Protein AF-A0A2G2MK47-F1 (afdb_monomer)

Sequence (163 aa):
MTYTIESLFNKSTAYLEVAIISSKAKDTFGYNTSEYTNVTANLLHHATELFLKFAISAKTNELPDNEHNIKKLFKKYKKLFPYEKYHIEIPFTNEVEYLGFSQKEIEQHKKDFPMPFELQLRYPVGSKGERDSPITKYDTDLLEHYQEQFLKLRCQIHPCQEV

Solvent-accessible surface area (backbone atoms only — not comparable to full-atom values): 9324 Å² total; per-residue (Å²): 133,87,84,48,57,66,54,30,40,55,50,13,52,51,32,38,50,51,22,44,49,41,47,69,36,57,49,99,86,66,50,59,44,44,73,51,22,22,57,36,44,42,26,42,51,52,13,53,43,27,40,44,39,21,50,44,20,52,72,70,77,43,82,70,68,103,72,78,57,54,54,61,47,48,56,52,41,48,72,77,43,75,52,75,94,58,66,77,86,68,84,79,61,65,89,71,69,52,52,84,46,53,73,70,50,49,57,48,48,49,64,79,51,80,61,59,67,72,54,42,39,75,62,20,57,22,75,87,69,43,71,80,30,53,37,37,79,70,57,53,71,58,50,50,52,49,50,53,54,54,59,71,41,41,53,78,61,42,77,66,78,85,127

Nearest PDB structures (foldseek):
  3owa-assembly2_D  TM=2.897E-01  e=9.889E+00  Bacillus anthracis str. 'Ames Ancestor'

Structure (mmCIF, N/CA/C/O backbone):
data_AF-A0A2G2MK47-F1
#
_entry.id   AF-A0A2G2MK47-F1
#
loop_
_atom_site.group_PDB
_atom_site.id
_atom_site.type_symbol
_atom_site.label_atom_id
_atom_site.label_alt_id
_atom_site.label_comp_id
_atom_site.label_asym_id
_atom_site.label_entity_id
_atom_site.label_seq_id
_atom_site.pdbx_PDB_ins_code
_atom_site.Cartn_x
_atom_site.Cartn_y
_atom_site.Cartn_z
_atom_site.occupancy
_atom_site.B_iso_or_equiv
_atom_site.auth_seq_id
_atom_site.auth_comp_id
_atom_site.auth_asym_id
_atom_site.auth_atom_id
_atom_site.pdbx_PDB_model_num
ATOM 1 N N . MET A 1 1 ? 12.749 -4.867 18.489 1.00 50.03 1 MET A N 1
ATOM 2 C CA . MET A 1 1 ? 12.201 -3.500 18.351 1.00 50.03 1 MET A CA 1
ATOM 3 C C . MET A 1 1 ? 10.733 -3.575 18.744 1.00 50.03 1 MET A C 1
ATOM 5 O O . MET A 1 1 ? 10.002 -4.317 18.103 1.00 50.03 1 MET A O 1
ATOM 9 N N . THR A 1 2 ? 10.330 -2.938 19.840 1.00 57.22 2 THR A N 1
ATOM 10 C CA . THR A 1 2 ? 8.955 -3.022 20.361 1.00 57.22 2 THR A CA 1
ATOM 11 C C . THR A 1 2 ? 8.048 -2.138 19.507 1.00 57.22 2 THR A C 1
ATOM 13 O O . THR A 1 2 ? 8.342 -0.957 19.328 1.00 57.22 2 THR A O 1
ATOM 16 N N . TYR A 1 3 ? 6.991 -2.700 18.921 1.00 68.88 3 TYR A N 1
ATOM 17 C CA . TYR A 1 3 ? 6.005 -1.907 18.187 1.00 68.88 3 TYR A CA 1
ATOM 18 C C . TYR A 1 3 ? 5.110 -1.163 19.183 1.00 68.88 3 TYR A C 1
ATOM 20 O O . TYR A 1 3 ? 4.673 -1.736 20.177 1.00 68.88 3 TYR A O 1
ATOM 28 N N . THR A 1 4 ? 4.836 0.107 18.901 1.00 87.88 4 THR A N 1
ATOM 29 C CA . THR A 1 4 ? 3.753 0.875 19.524 1.00 87.88 4 THR A CA 1
ATOM 30 C C . THR A 1 4 ? 2.707 1.119 18.441 1.00 87.88 4 THR A C 1
ATOM 32 O O . THR A 1 4 ? 3.030 1.073 17.251 1.00 87.88 4 THR A O 1
ATOM 35 N N . ILE A 1 5 ? 1.453 1.371 18.824 1.00 90.44 5 ILE A N 1
ATOM 36 C CA . ILE A 1 5 ? 0.389 1.692 17.858 1.00 90.44 5 ILE A CA 1
ATOM 37 C C . ILE A 1 5 ? 0.818 2.889 16.994 1.00 90.44 5 ILE A C 1
ATOM 39 O O . ILE A 1 5 ? 0.778 2.818 15.769 1.00 90.44 5 ILE A O 1
ATOM 43 N N . GLU A 1 6 ? 1.344 3.942 17.620 1.00 90.94 6 GLU A N 1
ATOM 44 C CA . GLU A 1 6 ? 1.852 5.125 16.919 1.00 90.94 6 GLU A CA 1
ATOM 45 C C . GLU A 1 6 ? 3.026 4.806 15.980 1.00 90.94 6 GLU A C 1
ATOM 47 O O . GLU A 1 6 ? 3.075 5.318 14.861 1.00 90.94 6 GLU A O 1
ATOM 52 N N . SER A 1 7 ? 3.954 3.920 16.371 1.00 92.44 7 SER A N 1
ATOM 53 C CA . SER A 1 7 ? 5.102 3.600 15.515 1.00 92.44 7 SER A CA 1
ATOM 54 C C . SER A 1 7 ? 4.725 2.800 14.270 1.00 92.44 7 SER A C 1
ATOM 56 O O . SER A 1 7 ? 5.421 2.908 13.261 1.00 92.44 7 SER A O 1
ATOM 58 N N . LEU A 1 8 ? 3.616 2.052 14.287 1.00 94.81 8 LEU A N 1
ATOM 59 C CA . LEU A 1 8 ? 3.070 1.417 13.082 1.00 94.81 8 LEU A CA 1
ATOM 60 C C . LEU A 1 8 ? 2.603 2.467 12.070 1.00 94.81 8 LEU A C 1
ATOM 62 O O . LEU A 1 8 ? 2.967 2.382 10.897 1.00 94.81 8 LEU A O 1
ATOM 66 N N . PHE A 1 9 ? 1.867 3.483 12.530 1.00 95.94 9 PHE A N 1
ATOM 67 C CA . PHE A 1 9 ? 1.412 4.564 11.658 1.00 95.94 9 PHE A CA 1
ATOM 68 C C . PHE A 1 9 ? 2.587 5.388 11.119 1.00 95.94 9 PHE A C 1
ATOM 70 O O . PHE A 1 9 ? 2.682 5.596 9.915 1.00 95.94 9 PHE A O 1
ATOM 77 N N . ASN A 1 10 ? 3.535 5.772 11.978 1.00 95.62 10 ASN A N 1
ATOM 78 C CA . ASN A 1 10 ? 4.694 6.565 11.556 1.00 95.62 10 ASN A CA 1
ATOM 79 C C . ASN A 1 10 ? 5.567 5.822 10.533 1.00 95.62 10 ASN A C 1
ATOM 81 O O . ASN A 1 10 ? 6.091 6.423 9.597 1.00 95.62 10 ASN A O 1
ATOM 85 N N . LYS A 1 11 ? 5.719 4.498 10.676 1.00 96.44 11 LYS A N 1
ATOM 86 C CA . LYS A 1 11 ? 6.408 3.686 9.664 1.00 96.44 11 LYS A CA 1
ATOM 87 C C . LYS A 1 11 ? 5.610 3.632 8.366 1.00 96.44 11 LYS A C 1
ATOM 89 O O . LYS A 1 11 ? 6.201 3.784 7.304 1.00 96.44 11 LYS A O 1
ATOM 94 N N . SER A 1 12 ? 4.290 3.447 8.446 1.00 97.81 12 SER A N 1
ATOM 95 C CA . SER A 1 12 ? 3.413 3.477 7.272 1.00 97.81 12 SER A CA 1
ATOM 96 C C . SER A 1 12 ? 3.589 4.767 6.471 1.00 97.81 12 SER A C 1
ATOM 98 O O . SER A 1 12 ? 3.768 4.712 5.256 1.00 97.81 12 SER A O 1
ATOM 100 N N . THR A 1 13 ? 3.555 5.922 7.139 1.00 97.69 13 THR A N 1
ATOM 101 C CA . THR A 1 13 ? 3.717 7.219 6.473 1.00 97.69 13 THR A CA 1
ATOM 102 C C . THR A 1 13 ? 5.116 7.387 5.902 1.00 97.69 13 THR A C 1
ATOM 104 O O . THR A 1 13 ? 5.229 7.818 4.762 1.00 97.69 13 THR A O 1
ATOM 107 N N . ALA A 1 14 ? 6.160 6.974 6.628 1.00 98.31 14 ALA A N 1
ATOM 108 C CA . ALA A 1 14 ? 7.536 7.050 6.140 1.00 98.31 14 ALA A CA 1
ATOM 109 C C . ALA A 1 14 ? 7.746 6.224 4.858 1.00 98.31 14 ALA A C 1
ATOM 111 O O . ALA A 1 14 ? 8.345 6.712 3.905 1.00 98.31 14 ALA A O 1
ATOM 112 N N . TYR A 1 15 ? 7.219 4.995 4.796 1.00 98.44 15 TYR A N 1
ATOM 113 C CA . TYR A 1 15 ? 7.293 4.176 3.580 1.00 98.44 15 TYR A CA 1
ATOM 114 C C . TYR A 1 15 ? 6.614 4.853 2.387 1.00 98.44 15 TYR A C 1
ATOM 116 O O . TYR A 1 15 ? 7.173 4.876 1.290 1.00 98.44 15 TYR A O 1
ATOM 124 N N . LEU A 1 16 ? 5.423 5.415 2.600 1.00 98.00 16 LEU A N 1
ATOM 125 C CA . LEU A 1 16 ? 4.657 6.042 1.528 1.00 98.00 16 LEU A CA 1
ATOM 126 C C . LEU A 1 16 ? 5.266 7.371 1.073 1.00 98.00 16 LEU A C 1
ATOM 128 O O . LEU A 1 16 ? 5.302 7.653 -0.120 1.00 98.00 16 LEU A O 1
ATOM 132 N N . GLU A 1 17 ? 5.810 8.153 2.001 1.00 98.31 17 GLU A N 1
ATOM 133 C CA . GLU A 1 17 ? 6.528 9.390 1.697 1.00 98.31 17 GLU A CA 1
ATOM 134 C C . GLU A 1 17 ? 7.769 9.116 0.844 1.00 98.31 17 GLU A C 1
ATOM 136 O O . GLU A 1 17 ? 7.968 9.764 -0.183 1.00 98.31 17 GLU A O 1
ATOM 141 N N . VAL A 1 18 ? 8.554 8.090 1.192 1.00 97.94 18 VAL A N 1
ATOM 142 C CA . VAL A 1 18 ? 9.684 7.661 0.357 1.00 97.94 18 VAL A CA 1
ATOM 143 C C . VAL A 1 18 ? 9.198 7.212 -1.022 1.00 97.94 18 VAL A C 1
ATOM 145 O O . VAL A 1 18 ? 9.815 7.581 -2.016 1.00 97.94 18 VAL A O 1
ATOM 148 N N . ALA A 1 19 ? 8.076 6.487 -1.117 1.00 97.69 19 ALA A N 1
ATOM 149 C CA . ALA A 1 19 ? 7.518 6.081 -2.409 1.00 97.69 19 ALA A CA 1
ATOM 150 C C . ALA A 1 19 ? 7.182 7.288 -3.303 1.00 97.69 19 ALA A C 1
ATOM 152 O O . ALA A 1 19 ? 7.542 7.287 -4.480 1.00 97.69 19 ALA A O 1
ATOM 153 N N . ILE A 1 20 ? 6.546 8.322 -2.739 1.00 98.19 20 ILE A N 1
ATOM 154 C CA . ILE A 1 20 ? 6.169 9.559 -3.444 1.00 98.19 20 ILE A CA 1
ATOM 155 C C . ILE A 1 20 ? 7.410 10.359 -3.857 1.00 98.19 20 ILE A C 1
ATOM 157 O O . ILE A 1 20 ? 7.487 10.868 -4.975 1.00 98.19 20 ILE A O 1
ATOM 161 N N . ILE A 1 21 ? 8.410 10.471 -2.980 1.00 97.50 21 ILE A N 1
ATOM 162 C CA . ILE A 1 21 ? 9.669 11.149 -3.317 1.00 97.50 21 ILE A CA 1
ATOM 163 C C . ILE A 1 21 ? 10.366 10.398 -4.456 1.00 97.50 21 ILE A C 1
ATOM 165 O O . ILE A 1 21 ? 10.744 11.005 -5.458 1.00 97.50 21 ILE A O 1
ATOM 169 N N . SER A 1 22 ? 10.486 9.072 -4.352 1.00 95.88 22 SER A N 1
ATOM 170 C CA . SER A 1 22 ? 11.108 8.233 -5.381 1.00 95.88 22 SER A CA 1
ATOM 171 C C . SER A 1 22 ? 10.340 8.227 -6.706 1.00 95.88 22 SER A C 1
ATOM 173 O O . SER A 1 22 ? 10.965 8.078 -7.753 1.00 95.88 22 SER A O 1
ATOM 175 N N . SER A 1 23 ? 9.020 8.432 -6.711 1.00 96.19 23 SER A N 1
ATOM 176 C CA . SER A 1 23 ? 8.241 8.533 -7.953 1.00 96.19 23 SER A CA 1
ATOM 177 C C . SER A 1 23 ? 8.389 9.884 -8.667 1.00 96.19 23 SER A C 1
ATOM 179 O O . SER A 1 23 ? 7.973 10.016 -9.817 1.00 96.19 23 SER A O 1
ATOM 181 N N . LYS A 1 24 ? 8.992 10.886 -8.013 1.00 95.88 24 LYS A N 1
ATOM 182 C CA . LYS A 1 24 ? 9.225 12.234 -8.564 1.00 95.88 24 LYS A CA 1
ATOM 183 C C . LYS A 1 24 ? 10.702 12.557 -8.788 1.00 95.88 24 LYS A C 1
ATOM 185 O O . LYS A 1 24 ? 11.020 13.484 -9.531 1.00 95.88 24 LYS A O 1
ATOM 190 N N . ALA A 1 25 ? 11.596 11.853 -8.101 1.00 94.88 25 ALA A N 1
ATOM 191 C CA . ALA A 1 25 ? 13.009 12.185 -8.071 1.00 94.88 25 ALA A CA 1
ATOM 192 C C . ALA A 1 25 ? 13.753 11.798 -9.359 1.00 94.88 25 ALA A C 1
ATOM 194 O O . ALA A 1 25 ? 13.305 11.005 -10.195 1.00 94.88 25 ALA A O 1
ATOM 195 N N . LYS A 1 26 ? 14.941 12.386 -9.482 1.00 95.31 26 LYS A N 1
ATOM 196 C CA . LYS A 1 26 ? 15.988 11.946 -10.395 1.00 95.31 26 LYS A CA 1
ATOM 197 C C . LYS A 1 26 ? 17.208 11.553 -9.581 1.00 95.31 26 LYS A C 1
ATOM 199 O O . LYS A 1 26 ? 17.457 12.145 -8.529 1.00 95.31 26 LYS A O 1
ATOM 204 N N . ASP A 1 27 ? 17.950 10.564 -10.055 1.00 91.50 27 ASP A N 1
ATOM 205 C CA . ASP A 1 27 ? 19.213 10.191 -9.431 1.00 91.50 27 ASP A CA 1
ATOM 206 C C . ASP A 1 27 ? 20.329 11.205 -9.744 1.00 91.50 27 ASP A C 1
ATOM 208 O O . ASP A 1 27 ? 20.135 12.198 -10.453 1.00 91.50 27 ASP A O 1
ATOM 212 N N . THR A 1 28 ? 21.528 10.955 -9.215 1.00 93.69 28 THR A N 1
ATOM 213 C CA . THR A 1 28 ? 22.701 11.823 -9.413 1.00 93.69 2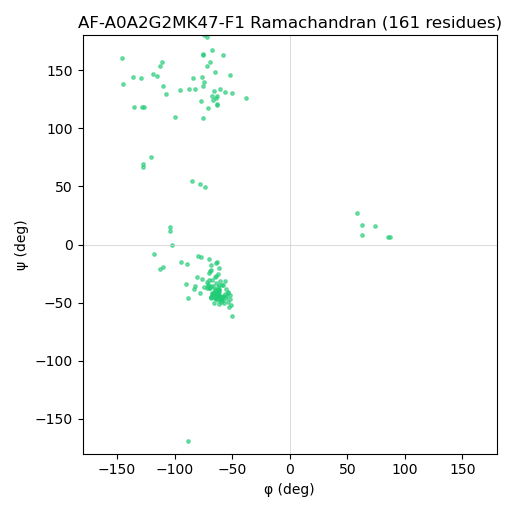8 THR A CA 1
ATOM 214 C C . THR A 1 28 ? 23.153 11.928 -10.870 1.00 93.69 28 THR A C 1
ATOM 216 O O . THR A 1 28 ? 23.937 12.816 -11.197 1.00 93.69 28 THR A O 1
ATOM 219 N N . PHE A 1 29 ? 22.680 11.036 -11.740 1.00 93.94 29 PHE A N 1
ATOM 220 C CA . PHE A 1 29 ? 22.981 11.005 -13.169 1.00 93.94 29 PHE A CA 1
ATOM 221 C C . PHE A 1 29 ? 21.829 11.562 -14.022 1.00 93.94 29 PHE A C 1
ATOM 223 O O . PHE A 1 29 ? 21.956 11.648 -15.241 1.00 93.94 29 PHE A O 1
ATOM 230 N N . GLY A 1 30 ? 20.728 11.992 -13.395 1.00 91.75 30 GLY A N 1
ATOM 231 C CA . GLY A 1 30 ? 19.569 12.577 -14.062 1.00 91.75 30 GLY A CA 1
ATOM 232 C C . GLY A 1 30 ? 18.527 11.567 -14.549 1.00 91.75 30 GLY A C 1
ATOM 233 O O . GLY A 1 30 ? 17.573 11.991 -15.210 1.00 91.75 30 GLY A O 1
ATOM 234 N N . TYR A 1 31 ? 18.663 10.276 -14.223 1.00 91.75 31 TYR A N 1
ATOM 235 C CA . TYR A 1 31 ? 17.661 9.258 -14.555 1.00 91.75 31 TYR A CA 1
ATOM 236 C C . TYR A 1 31 ? 16.438 9.391 -13.656 1.00 91.75 31 TYR A C 1
ATOM 238 O O . TYR A 1 31 ? 16.566 9.633 -12.455 1.00 91.75 31 TYR A O 1
ATOM 246 N N . ASN A 1 32 ? 15.244 9.216 -14.227 1.00 92.50 32 ASN A N 1
ATOM 247 C CA . ASN A 1 32 ? 14.006 9.264 -13.456 1.00 92.50 32 ASN A CA 1
ATOM 248 C C . ASN A 1 32 ? 13.911 8.018 -12.573 1.00 92.50 32 ASN A C 1
ATOM 250 O O . ASN A 1 32 ? 13.787 6.901 -13.072 1.00 92.50 32 ASN A O 1
ATOM 254 N N . THR A 1 33 ? 13.897 8.195 -11.253 1.00 91.56 33 THR A N 1
ATOM 2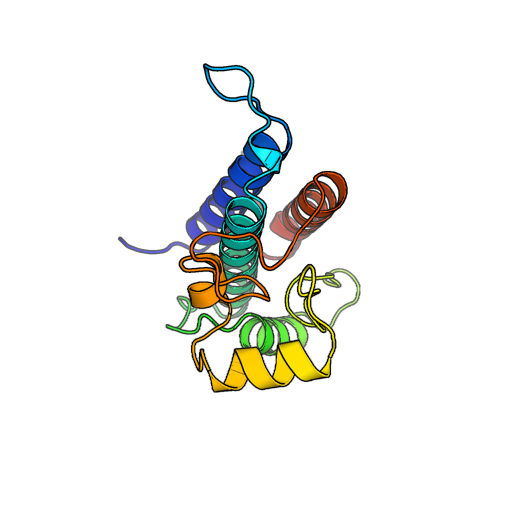55 C CA . THR A 1 33 ? 13.777 7.052 -10.334 1.00 91.56 33 THR A CA 1
ATOM 256 C C . THR A 1 33 ? 12.386 6.416 -10.374 1.00 91.56 33 THR A C 1
ATOM 258 O O . THR A 1 33 ? 12.205 5.295 -9.904 1.00 91.56 33 THR A O 1
ATOM 261 N N . SER A 1 34 ? 11.414 7.091 -10.992 1.00 89.88 34 SER A N 1
ATOM 262 C CA . SER A 1 34 ? 10.072 6.572 -11.255 1.00 89.88 34 SER A CA 1
ATOM 263 C C . SER A 1 34 ? 10.039 5.376 -12.209 1.00 89.88 34 SER A C 1
ATOM 265 O O . SER A 1 34 ? 9.040 4.660 -12.230 1.00 89.88 34 SER A O 1
ATOM 267 N N . GLU A 1 35 ? 11.115 5.116 -12.959 1.00 88.81 35 GLU A N 1
ATOM 268 C CA . GLU A 1 35 ? 11.236 3.929 -13.815 1.00 88.81 35 GLU A CA 1
ATOM 269 C C . GLU A 1 35 ? 11.355 2.630 -12.995 1.00 88.81 35 GLU A C 1
ATOM 271 O O . GLU A 1 35 ? 10.965 1.559 -13.459 1.00 88.81 35 GLU A O 1
ATOM 276 N N . TYR A 1 36 ? 11.786 2.716 -11.731 1.00 89.00 36 TYR A N 1
ATOM 277 C CA . TYR A 1 36 ? 11.872 1.582 -10.807 1.00 89.00 36 TYR A CA 1
ATOM 278 C C . TYR A 1 36 ? 10.532 1.318 -10.099 1.00 89.00 36 TYR A C 1
ATOM 280 O O . TYR A 1 36 ? 10.447 1.283 -8.869 1.00 89.00 36 TYR A O 1
ATOM 288 N N . THR A 1 37 ? 9.455 1.131 -10.866 1.00 92.81 37 THR A N 1
ATOM 289 C CA . THR A 1 37 ? 8.071 1.129 -10.347 1.00 92.81 37 THR A CA 1
ATOM 290 C C . THR A 1 37 ? 7.775 0.017 -9.334 1.00 92.81 37 THR A C 1
ATOM 292 O O . THR A 1 37 ? 6.915 0.182 -8.471 1.00 92.81 37 THR A O 1
ATOM 295 N N . ASN A 1 38 ? 8.497 -1.106 -9.373 1.00 93.50 38 ASN A N 1
ATOM 296 C CA . ASN A 1 38 ? 8.362 -2.148 -8.350 1.00 93.50 38 ASN A CA 1
ATOM 297 C C . ASN A 1 38 ? 8.863 -1.690 -6.978 1.00 93.50 38 ASN A C 1
ATOM 299 O O . ASN A 1 38 ? 8.326 -2.128 -5.964 1.00 93.50 38 ASN A O 1
ATOM 303 N N . VAL A 1 39 ? 9.852 -0.790 -6.927 1.00 93.88 39 VAL A N 1
ATOM 304 C CA . VAL A 1 39 ? 10.343 -0.226 -5.665 1.00 93.88 39 VAL A CA 1
ATOM 305 C C . VAL A 1 39 ? 9.246 0.617 -5.028 1.00 93.88 39 VAL A C 1
ATOM 307 O O . VAL A 1 39 ? 8.906 0.391 -3.868 1.00 93.88 39 VAL A O 1
ATOM 310 N N . THR A 1 40 ? 8.632 1.531 -5.783 1.00 96.00 40 THR A N 1
ATOM 311 C CA . THR A 1 40 ? 7.531 2.359 -5.268 1.00 96.00 40 THR A CA 1
ATOM 312 C C . THR A 1 40 ? 6.306 1.514 -4.913 1.00 96.00 40 THR A C 1
ATOM 314 O O . THR A 1 40 ? 5.705 1.733 -3.862 1.00 96.00 40 THR A O 1
ATOM 317 N N . ALA A 1 41 ? 5.990 0.476 -5.696 1.00 96.25 41 ALA A N 1
ATOM 318 C CA . ALA A 1 41 ? 4.932 -0.480 -5.366 1.00 96.25 41 ALA A CA 1
ATOM 319 C C . ALA A 1 41 ? 5.234 -1.294 -4.092 1.00 96.25 41 ALA A C 1
ATOM 321 O O . ALA A 1 41 ? 4.338 -1.505 -3.276 1.00 96.25 41 ALA A O 1
ATOM 322 N N . ASN A 1 42 ? 6.484 -1.718 -3.875 1.00 96.12 42 ASN A N 1
ATOM 323 C CA . ASN A 1 42 ? 6.905 -2.419 -2.658 1.00 96.12 42 ASN A CA 1
ATOM 324 C C . ASN A 1 42 ? 6.800 -1.516 -1.419 1.00 96.12 42 ASN A C 1
ATOM 326 O O . ASN A 1 42 ? 6.314 -1.939 -0.369 1.00 96.12 42 ASN A O 1
ATOM 330 N N . LEU A 1 43 ? 7.212 -0.252 -1.545 1.00 97.38 43 LEU A N 1
ATOM 331 C CA . LEU A 1 43 ? 7.060 0.748 -0.488 1.00 97.38 43 LEU A CA 1
ATOM 332 C C . LEU A 1 43 ? 5.573 0.999 -0.175 1.00 97.38 43 LEU A C 1
ATOM 334 O O . LEU A 1 43 ? 5.192 0.991 0.995 1.00 97.38 43 LEU A O 1
ATOM 338 N N . LEU A 1 44 ? 4.714 1.120 -1.196 1.00 97.75 44 LEU A N 1
ATOM 339 C CA . LEU A 1 44 ? 3.260 1.236 -1.027 1.00 97.75 44 LEU A CA 1
ATOM 340 C C . LEU A 1 44 ? 2.649 -0.008 -0.360 1.00 97.75 44 LEU A C 1
ATOM 342 O O . LEU A 1 44 ? 1.769 0.121 0.495 1.00 97.75 44 LEU A O 1
ATOM 346 N N . HIS A 1 45 ? 3.109 -1.210 -0.720 1.00 97.25 45 HIS A N 1
ATOM 347 C CA . HIS A 1 45 ? 2.668 -2.460 -0.098 1.00 97.25 45 HIS A CA 1
ATOM 348 C C . HIS A 1 45 ? 2.969 -2.452 1.405 1.00 97.25 45 HIS A C 1
ATOM 350 O O . HIS A 1 45 ? 2.071 -2.682 2.217 1.00 97.25 45 HIS A O 1
ATOM 356 N N . HIS A 1 46 ? 4.203 -2.112 1.789 1.00 96.44 46 HIS A N 1
ATOM 357 C CA . HIS A 1 46 ? 4.591 -2.007 3.195 1.00 96.44 46 HIS A CA 1
ATOM 358 C C . HIS A 1 46 ? 3.842 -0.903 3.941 1.00 96.44 46 HIS A C 1
ATOM 360 O O . HIS A 1 46 ? 3.387 -1.138 5.062 1.00 96.44 46 HIS A O 1
ATOM 366 N N . ALA A 1 47 ? 3.658 0.267 3.326 1.00 98.06 47 ALA A N 1
ATOM 367 C CA . ALA A 1 47 ? 2.845 1.331 3.902 1.00 98.06 47 ALA A CA 1
ATOM 368 C C . ALA A 1 47 ? 1.419 0.839 4.195 1.00 98.06 47 ALA A C 1
ATOM 370 O O . ALA A 1 47 ? 0.943 0.928 5.322 1.00 98.06 47 ALA A O 1
ATOM 371 N N . THR A 1 48 ? 0.771 0.218 3.209 1.00 97.94 48 THR A N 1
ATOM 372 C CA . THR A 1 48 ? -0.599 -0.302 3.337 1.00 97.94 48 THR A CA 1
ATOM 373 C C . THR A 1 48 ? -0.713 -1.365 4.430 1.00 97.94 48 THR A C 1
ATOM 375 O O . THR A 1 48 ? -1.630 -1.320 5.251 1.00 97.94 48 THR A O 1
ATOM 378 N N . GLU A 1 49 ? 0.227 -2.311 4.481 1.00 97.25 49 GLU A N 1
ATOM 379 C CA . GLU A 1 49 ? 0.274 -3.338 5.525 1.00 97.25 49 GLU A CA 1
ATOM 380 C C . GLU A 1 49 ? 0.368 -2.712 6.925 1.00 97.25 49 GLU A C 1
ATOM 382 O O . GLU A 1 49 ? -0.389 -3.075 7.831 1.00 97.25 49 GLU A O 1
ATOM 387 N N . LEU A 1 50 ? 1.275 -1.749 7.099 1.00 97.12 50 LEU A N 1
ATOM 388 C CA . LEU A 1 50 ? 1.518 -1.090 8.379 1.00 97.12 50 LEU A CA 1
ATOM 389 C C . LEU A 1 50 ? 0.350 -0.203 8.808 1.00 97.12 50 LEU A C 1
ATOM 391 O O . LEU A 1 50 ? 0.007 -0.212 9.990 1.00 97.12 50 LEU A O 1
ATOM 395 N N . PHE A 1 51 ? -0.303 0.494 7.875 1.00 97.94 51 PHE A N 1
ATOM 396 C CA . PHE A 1 51 ? -1.526 1.245 8.151 1.00 97.94 51 PHE A CA 1
ATOM 397 C C . PHE A 1 51 ? -2.641 0.330 8.672 1.00 97.94 51 PHE A C 1
ATOM 399 O O . PHE A 1 51 ? -3.268 0.615 9.696 1.00 97.94 51 PHE A O 1
ATOM 406 N N . LEU A 1 52 ? -2.867 -0.809 8.009 1.00 97.69 52 LEU A N 1
ATOM 407 C CA . LEU A 1 52 ? -3.884 -1.769 8.440 1.00 97.69 52 LEU A CA 1
ATOM 408 C C . LEU A 1 52 ? -3.551 -2.353 9.816 1.00 97.69 52 LEU A C 1
ATOM 410 O O . LEU A 1 52 ? -4.440 -2.465 10.662 1.00 97.69 52 LEU A O 1
ATOM 414 N N . LYS A 1 53 ? -2.277 -2.684 10.065 1.00 97.06 53 LYS A N 1
ATOM 415 C CA . LYS A 1 53 ? -1.801 -3.143 11.378 1.00 97.06 53 LYS A CA 1
ATOM 416 C C . LYS A 1 53 ? -2.005 -2.086 12.458 1.00 97.06 53 LYS A C 1
ATOM 418 O O . LYS A 1 53 ? -2.551 -2.419 13.503 1.00 97.06 53 LYS A O 1
ATOM 423 N N . PHE A 1 54 ? -1.652 -0.828 12.189 1.00 96.38 54 PHE A N 1
ATOM 424 C CA . PHE A 1 54 ? -1.946 0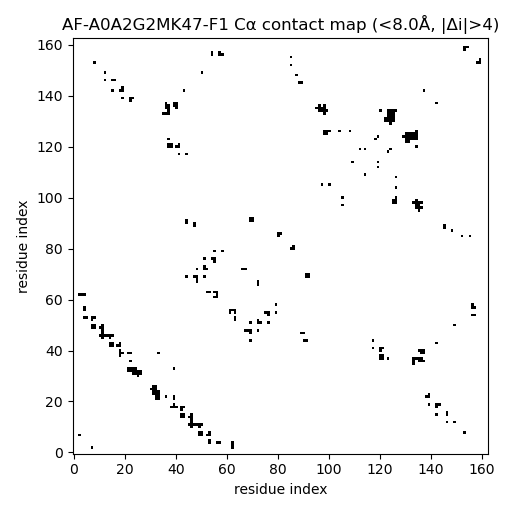.304 13.070 1.00 96.38 54 PHE A CA 1
ATOM 425 C C . PHE A 1 54 ? -3.428 0.333 13.446 1.00 96.38 54 PHE A C 1
ATOM 427 O O . PHE A 1 54 ? -3.761 0.355 14.628 1.00 96.38 54 PHE A O 1
ATOM 434 N N . ALA A 1 55 ? -4.315 0.284 12.452 1.00 97.00 55 ALA A N 1
ATOM 435 C CA . ALA A 1 55 ? -5.739 0.430 12.692 1.00 97.00 55 ALA A CA 1
ATOM 436 C C . ALA A 1 55 ? -6.335 -0.740 13.479 1.00 97.00 55 ALA A C 1
ATOM 438 O O . ALA A 1 55 ? -7.134 -0.542 14.396 1.00 97.00 55 ALA A O 1
ATOM 439 N N . ILE A 1 56 ? -5.926 -1.964 13.144 1.00 96.88 56 ILE A N 1
ATOM 440 C CA . ILE A 1 56 ? -6.338 -3.170 13.864 1.00 96.88 56 ILE A CA 1
ATOM 441 C C . ILE A 1 56 ? -5.858 -3.091 15.315 1.00 96.88 56 ILE A C 1
ATOM 443 O O . ILE A 1 56 ? -6.680 -3.223 16.218 1.00 96.88 56 ILE A O 1
ATOM 447 N N . SER A 1 57 ? -4.573 -2.802 15.536 1.00 95.31 57 SER A N 1
ATOM 448 C CA . SER A 1 57 ? -3.992 -2.691 16.875 1.00 95.31 57 SER A CA 1
ATOM 449 C C . SER A 1 57 ? -4.619 -1.572 17.700 1.00 95.31 57 SER A C 1
ATOM 451 O O . SER A 1 57 ? -4.893 -1.771 18.879 1.00 95.31 57 SER A O 1
ATOM 453 N N . ALA A 1 58 ? -4.926 -0.425 17.090 1.00 95.12 58 ALA A N 1
ATOM 454 C CA . ALA A 1 58 ? -5.631 0.667 17.757 1.00 95.12 58 ALA A CA 1
ATOM 455 C C . ALA A 1 58 ? -7.032 0.258 18.233 1.00 95.12 58 ALA A C 1
ATOM 457 O O . ALA A 1 58 ? -7.485 0.715 19.281 1.00 95.12 58 ALA A O 1
ATOM 458 N N . LYS A 1 59 ? -7.723 -0.610 17.481 1.00 95.69 59 LYS A N 1
ATOM 459 C CA . LYS A 1 59 ? -9.077 -1.061 17.824 1.00 95.69 59 LYS A CA 1
ATOM 460 C C . LYS A 1 59 ? -9.101 -2.211 18.826 1.00 95.69 59 LYS A C 1
ATOM 462 O O . LYS A 1 59 ? -10.016 -2.259 19.644 1.00 95.69 59 LYS A O 1
ATOM 467 N N . THR A 1 60 ? -8.164 -3.153 18.724 1.00 94.69 60 THR A N 1
ATOM 468 C CA . THR A 1 60 ? -8.136 -4.361 19.567 1.00 94.69 60 THR A CA 1
ATOM 469 C C . THR A 1 60 ? -7.261 -4.209 20.805 1.00 94.69 60 THR A C 1
ATOM 471 O O . THR A 1 60 ? -7.391 -5.007 21.725 1.00 94.69 60 THR A O 1
ATOM 474 N N . ASN A 1 61 ? -6.400 -3.186 20.851 1.00 91.12 61 ASN A N 1
ATOM 475 C CA . ASN A 1 61 ? -5.359 -3.010 21.865 1.00 91.12 61 ASN A CA 1
ATOM 476 C C . ASN A 1 61 ? -4.365 -4.190 21.927 1.00 91.12 61 ASN A C 1
ATOM 478 O O . ASN A 1 61 ? -3.766 -4.466 22.964 1.00 91.12 61 ASN A O 1
ATOM 482 N N . GLU A 1 62 ? -4.190 -4.887 20.802 1.00 89.81 62 GLU A N 1
ATOM 483 C CA . GLU A 1 62 ? -3.265 -6.011 20.642 1.00 89.81 62 GLU A CA 1
ATOM 484 C C . GLU A 1 62 ? -2.170 -5.645 19.641 1.00 89.81 62 GLU A C 1
ATOM 486 O O . GLU A 1 62 ? -2.411 -4.949 18.648 1.00 89.81 62 GLU A O 1
ATOM 491 N N . LEU A 1 63 ? -0.952 -6.138 19.872 1.00 80.19 63 LEU A N 1
ATOM 492 C CA . LEU A 1 63 ? 0.123 -6.004 18.894 1.00 80.19 63 LEU A CA 1
ATOM 493 C C . LEU A 1 63 ? -0.212 -6.792 17.619 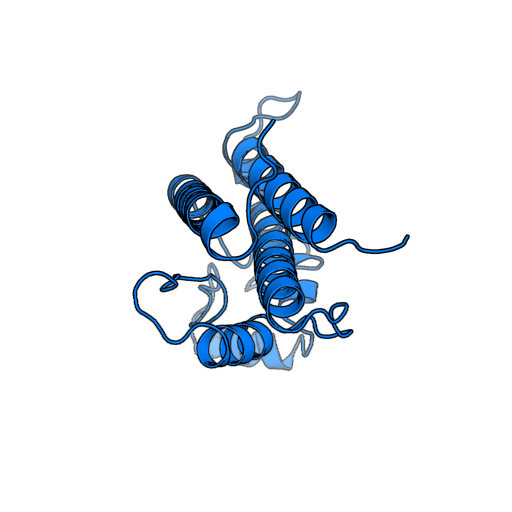1.00 80.19 63 LEU A C 1
ATOM 495 O O . LEU A 1 63 ? -0.899 -7.811 17.689 1.00 80.19 63 LEU A O 1
ATOM 499 N N . PRO A 1 64 ? 0.250 -6.328 16.447 1.00 79.62 64 PRO A N 1
ATOM 500 C CA . PRO A 1 64 ? -0.099 -6.974 15.195 1.00 79.62 64 PRO A CA 1
ATOM 501 C C . PRO A 1 64 ? 0.498 -8.381 15.1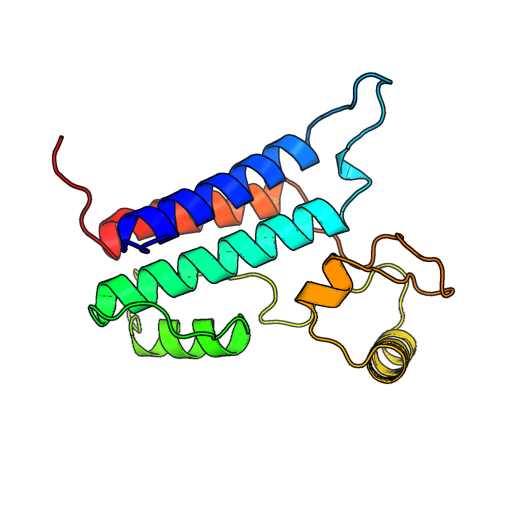19 1.00 79.62 64 PRO A C 1
ATOM 503 O O . PRO A 1 64 ? 1.696 -8.573 15.337 1.00 79.62 64 PRO A O 1
ATOM 506 N N . ASP A 1 65 ? -0.344 -9.344 14.747 1.00 78.38 65 ASP A N 1
ATOM 507 C CA . ASP A 1 65 ? 0.065 -10.709 14.422 1.00 78.38 65 ASP A CA 1
ATOM 508 C C . ASP A 1 65 ? 1.088 -10.729 13.267 1.00 78.38 65 ASP A C 1
ATOM 510 O O . ASP A 1 65 ? 1.195 -9.779 12.478 1.00 78.38 65 ASP A O 1
ATOM 514 N N . ASN A 1 66 ? 1.798 -11.852 13.106 1.00 84.25 66 ASN A N 1
ATOM 515 C CA . ASN A 1 66 ? 2.716 -12.100 11.984 1.00 84.25 66 ASN A CA 1
ATOM 516 C C . ASN A 1 66 ? 1.967 -12.393 10.662 1.00 84.25 66 ASN A C 1
ATOM 518 O O . ASN A 1 66 ? 2.199 -13.401 9.999 1.00 84.25 66 ASN A O 1
ATOM 522 N N . GLU A 1 67 ? 1.003 -11.543 10.315 1.00 89.56 67 GLU A N 1
ATOM 523 C CA . GLU A 1 67 ? 0.230 -11.586 9.076 1.00 89.56 67 GLU A CA 1
ATOM 524 C C . GLU A 1 67 ? 0.671 -10.432 8.170 1.00 89.56 67 GLU A C 1
ATOM 526 O O . GLU A 1 67 ? 0.709 -9.280 8.601 1.00 89.56 67 GLU A O 1
ATOM 531 N N . HIS A 1 68 ? 0.989 -10.738 6.915 1.00 89.88 68 HIS A N 1
ATOM 532 C CA . HIS A 1 68 ? 1.483 -9.775 5.918 1.00 89.88 68 HIS A CA 1
ATOM 533 C C . HIS A 1 68 ? 0.542 -9.654 4.713 1.00 89.88 68 HIS A C 1
ATOM 535 O O . HIS A 1 68 ? 0.692 -8.784 3.860 1.00 89.88 68 HIS A O 1
ATOM 541 N N . ASN A 1 69 ? -0.470 -10.521 4.621 1.00 91.31 69 ASN A N 1
ATOM 542 C CA . ASN A 1 69 ? -1.405 -10.520 3.512 1.00 91.31 69 ASN A CA 1
ATOM 543 C C . ASN A 1 69 ? -2.405 -9.357 3.635 1.00 91.31 69 ASN A C 1
ATOM 545 O O . ASN A 1 69 ? -3.341 -9.402 4.442 1.00 91.31 69 ASN A O 1
ATOM 549 N N . ILE A 1 70 ? -2.256 -8.354 2.767 1.00 94.94 70 ILE A N 1
ATOM 550 C CA . ILE A 1 70 ? -3.112 -7.157 2.726 1.00 94.94 70 ILE A CA 1
ATOM 551 C C . ILE A 1 70 ? -4.604 -7.510 2.629 1.00 94.94 70 ILE A C 1
ATOM 553 O O . ILE A 1 70 ? -5.417 -6.927 3.345 1.00 94.94 70 ILE A O 1
ATOM 557 N N . LYS A 1 71 ? -4.995 -8.507 1.819 1.00 94.06 71 LYS A N 1
ATOM 558 C CA . LYS A 1 71 ? -6.412 -8.901 1.672 1.00 94.06 71 LYS A CA 1
ATOM 559 C C . LYS A 1 71 ? -7.007 -9.394 2.992 1.00 94.06 71 LYS A C 1
ATOM 561 O O . LYS A 1 71 ? -8.136 -9.032 3.338 1.00 94.06 71 LYS A O 1
ATOM 566 N N . LYS A 1 72 ? -6.260 -10.199 3.751 1.00 94.06 72 LYS A N 1
ATOM 567 C CA . LYS A 1 72 ? -6.694 -10.680 5.072 1.00 94.06 72 LYS A CA 1
ATOM 568 C C . LYS A 1 72 ? -6.740 -9.552 6.099 1.00 94.06 72 LYS A C 1
ATOM 570 O O . LYS A 1 72 ? -7.746 -9.433 6.803 1.00 94.06 72 LYS A O 1
ATOM 575 N N . LEU A 1 73 ? -5.704 -8.712 6.149 1.00 96.31 73 LEU A N 1
ATOM 576 C CA . LEU A 1 73 ? -5.658 -7.546 7.035 1.00 96.31 73 LEU A CA 1
ATOM 577 C C . LEU A 1 73 ? -6.842 -6.611 6.767 1.00 96.31 73 LEU A C 1
ATOM 579 O O . LEU A 1 73 ? -7.550 -6.229 7.694 1.00 96.31 73 LEU A O 1
ATOM 583 N N . PHE A 1 74 ? -7.156 -6.340 5.503 1.00 96.88 74 PHE A N 1
ATOM 584 C CA . PHE A 1 74 ? -8.282 -5.483 5.145 1.00 96.88 74 PHE A CA 1
ATOM 585 C C . PHE A 1 74 ? -9.641 -6.088 5.467 1.00 96.88 74 PHE A C 1
ATOM 587 O O . PHE A 1 74 ? -10.557 -5.390 5.899 1.00 96.88 74 PHE A O 1
ATOM 594 N N . LYS A 1 75 ? -9.787 -7.408 5.315 1.00 95.88 75 LYS A N 1
ATOM 595 C CA . LYS A 1 75 ? -10.991 -8.105 5.774 1.00 95.88 75 LYS A CA 1
ATOM 596 C C . LYS A 1 75 ? -11.174 -7.958 7.289 1.00 95.88 75 LYS A C 1
ATOM 598 O O . LYS A 1 75 ? -12.309 -7.800 7.734 1.00 95.88 75 LYS A O 1
ATOM 603 N N . LYS A 1 76 ? -10.091 -7.995 8.078 1.00 96.50 76 LYS A N 1
ATOM 604 C CA . LYS A 1 76 ? -10.130 -7.732 9.531 1.00 96.50 76 LYS A CA 1
ATOM 605 C C . LYS A 1 76 ? -10.464 -6.261 9.811 1.00 96.50 76 LYS A C 1
ATOM 607 O O . LYS A 1 76 ? -11.369 -6.006 10.598 1.00 96.50 76 LYS A O 1
ATOM 612 N N . TYR A 1 77 ? -9.835 -5.323 9.102 1.00 97.44 77 TYR A N 1
ATOM 613 C CA . TYR A 1 77 ? -10.130 -3.888 9.182 1.00 97.44 77 TYR A CA 1
ATOM 614 C C . TYR A 1 77 ? -11.620 -3.592 8.966 1.00 97.44 77 TYR A C 1
ATOM 616 O O . TYR A 1 77 ? -12.258 -3.026 9.845 1.00 97.44 77 TYR A O 1
ATOM 624 N N . LYS A 1 78 ? -12.215 -4.070 7.865 1.00 97.19 78 LYS A N 1
ATOM 625 C CA . LYS A 1 78 ? -13.633 -3.819 7.548 1.00 97.19 78 LYS A CA 1
ATOM 626 C C . LYS A 1 78 ? -14.604 -4.353 8.604 1.00 97.19 78 LYS A C 1
ATOM 628 O O . LYS A 1 78 ? -15.654 -3.762 8.825 1.00 97.19 78 LYS A O 1
ATOM 633 N N . LYS A 1 79 ? -14.257 -5.450 9.286 1.00 97.38 79 LYS A N 1
ATOM 634 C CA . LYS A 1 79 ? -15.054 -5.966 10.414 1.00 97.38 79 LYS A CA 1
ATOM 635 C C . LYS A 1 79 ? -14.973 -5.062 11.646 1.00 97.38 79 LYS A C 1
ATOM 637 O O . LYS A 1 79 ? -15.953 -4.924 12.366 1.00 97.38 79 LYS A O 1
ATOM 642 N N . LEU A 1 80 ? -13.799 -4.487 11.898 1.00 97.19 80 LEU A N 1
ATOM 643 C CA . LEU A 1 80 ? -13.517 -3.630 13.051 1.00 97.19 80 LEU A CA 1
ATOM 644 C C . LEU A 1 80 ? -14.014 -2.188 12.859 1.00 97.19 80 LEU A C 1
ATOM 646 O O . LEU A 1 80 ? -14.362 -1.521 13.837 1.00 97.19 80 LEU A O 1
ATOM 650 N N . PHE A 1 81 ? -14.077 -1.735 11.606 1.00 97.31 81 PHE A N 1
ATOM 651 C CA . PHE A 1 81 ? -14.459 -0.387 11.196 1.00 97.31 81 PHE A CA 1
ATOM 652 C C . PHE A 1 81 ? -15.576 -0.426 10.133 1.00 97.31 81 PHE A C 1
ATOM 654 O O . PHE A 1 81 ? -15.336 -0.096 8.976 1.00 97.31 81 PHE A O 1
ATOM 661 N N . PRO A 1 82 ? -16.809 -0.832 10.498 1.00 96.81 82 PRO A N 1
ATOM 662 C CA . PRO A 1 82 ? -17.899 -1.008 9.532 1.00 96.81 82 PRO A CA 1
ATOM 663 C C . PRO A 1 82 ? -18.593 0.301 9.119 1.00 96.81 82 PRO A C 1
ATOM 665 O O . PRO A 1 82 ? -19.433 0.289 8.227 1.00 96.81 82 PRO A O 1
ATOM 668 N N . TYR A 1 83 ? -18.309 1.414 9.800 1.00 96.62 83 TYR A N 1
ATOM 669 C CA . TYR A 1 83 ? -18.987 2.688 9.559 1.00 96.62 83 TYR A CA 1
ATOM 670 C C . TYR A 1 83 ? -18.356 3.458 8.401 1.00 96.62 83 TYR A C 1
ATOM 672 O O . TYR A 1 83 ? -17.134 3.529 8.308 1.00 96.62 83 TYR A O 1
ATOM 680 N N . GLU A 1 84 ? -19.189 4.145 7.618 1.00 94.50 84 GLU A N 1
ATOM 681 C CA . GLU A 1 84 ? -18.784 4.8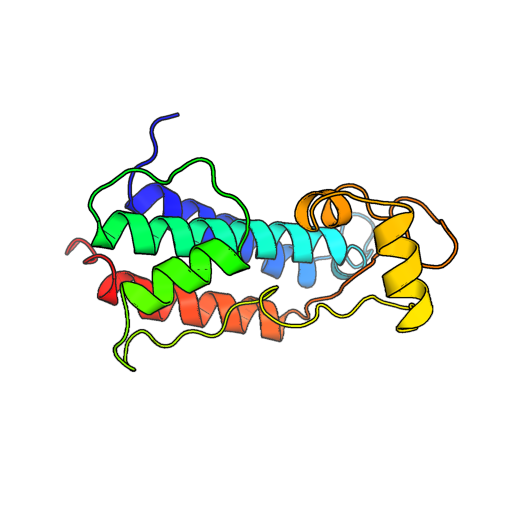70 6.403 1.00 94.50 84 GLU A CA 1
ATOM 682 C C . GLU A 1 84 ? -17.681 5.912 6.629 1.00 94.50 84 GLU A C 1
ATOM 684 O O . GLU A 1 84 ? -16.820 6.111 5.782 1.00 94.50 84 GLU A O 1
ATOM 689 N N . LYS A 1 85 ? -17.626 6.539 7.810 1.00 95.31 85 LYS A N 1
ATOM 690 C CA . LYS A 1 85 ? -16.545 7.485 8.143 1.00 95.31 85 LYS A CA 1
ATOM 691 C C . LYS A 1 85 ? -15.142 6.855 8.139 1.00 95.31 85 LYS A C 1
ATOM 693 O O . LYS A 1 85 ? -14.160 7.579 8.046 1.00 95.31 85 LYS A O 1
ATOM 698 N N . TYR A 1 86 ? -15.064 5.528 8.249 1.00 96.81 86 TYR A N 1
ATOM 699 C CA . TYR A 1 86 ? -13.838 4.736 8.168 1.00 96.81 86 TYR A CA 1
ATOM 700 C C . TYR A 1 86 ? -13.687 4.014 6.825 1.00 96.81 86 TYR A C 1
ATOM 702 O O . TYR A 1 86 ? -12.847 3.126 6.697 1.00 96.81 86 TYR A O 1
ATOM 710 N N . HIS A 1 87 ? -14.510 4.342 5.829 1.00 95.12 87 HIS A N 1
ATOM 711 C CA . HIS A 1 87 ? -14.329 3.794 4.497 1.00 95.12 87 HIS A CA 1
ATOM 712 C C . HIS A 1 87 ? -12.956 4.200 3.965 1.00 95.12 87 HIS A C 1
ATOM 714 O O . HIS A 1 87 ? -12.548 5.359 4.071 1.00 95.12 87 HIS A O 1
ATOM 720 N N . ILE A 1 88 ? -12.248 3.226 3.403 1.00 95.25 88 ILE A N 1
ATOM 721 C CA . ILE A 1 88 ? -10.960 3.439 2.767 1.00 95.25 88 ILE A CA 1
ATOM 722 C C . ILE A 1 88 ? -10.809 2.517 1.561 1.00 95.25 88 ILE A C 1
ATOM 724 O O . ILE A 1 88 ? -11.145 1.328 1.624 1.00 95.25 88 ILE A O 1
ATOM 728 N N . GLU A 1 89 ? -10.266 3.061 0.480 1.00 94.12 89 GLU A N 1
ATOM 729 C CA . GLU A 1 89 ? -9.763 2.274 -0.637 1.00 94.12 89 GLU A CA 1
ATOM 730 C C . GLU A 1 89 ? -8.310 1.893 -0.380 1.00 94.12 89 GLU A C 1
ATOM 732 O O . GLU A 1 89 ? -7.497 2.733 0.002 1.00 94.12 89 GLU A O 1
ATOM 737 N N . ILE A 1 90 ? -7.959 0.628 -0.604 1.00 93.06 90 ILE A N 1
ATOM 738 C CA . ILE A 1 90 ? -6.579 0.182 -0.418 1.00 93.06 90 ILE A CA 1
ATOM 739 C C . ILE A 1 90 ? -6.050 -0.584 -1.632 1.00 93.06 90 ILE A C 1
ATOM 741 O O . ILE A 1 90 ? -6.788 -1.375 -2.242 1.00 93.06 90 ILE A O 1
ATOM 745 N N . PRO A 1 91 ? -4.758 -0.408 -1.960 1.00 93.31 91 PRO A N 1
ATOM 746 C CA . PRO A 1 91 ? -4.143 -1.106 -3.076 1.00 93.31 91 PRO A CA 1
ATOM 747 C C . PRO A 1 91 ? -4.039 -2.613 -2.793 1.00 93.31 91 PRO A C 1
ATOM 749 O O . PRO A 1 91 ? -4.233 -3.085 -1.668 1.00 93.31 91 PRO A O 1
ATOM 752 N N . PHE A 1 92 ? -3.737 -3.391 -3.834 1.00 91.56 92 PHE A N 1
ATOM 753 C CA . PHE A 1 92 ? -3.473 -4.841 -3.760 1.00 91.56 92 PHE A CA 1
ATOM 754 C C . PHE A 1 92 ? -4.640 -5.726 -3.279 1.00 91.56 92 PHE A C 1
ATOM 756 O O . PHE A 1 92 ? -4.471 -6.930 -3.049 1.00 91.56 92 PHE A O 1
ATOM 763 N N . THR A 1 93 ? -5.843 -5.168 -3.124 1.00 85.06 93 THR A N 1
ATOM 764 C CA . THR A 1 93 ? -7.038 -5.946 -2.758 1.00 85.06 93 THR A CA 1
ATOM 765 C C . THR A 1 93 ? -7.806 -6.482 -3.951 1.00 85.06 93 THR A C 1
ATOM 767 O O . THR A 1 93 ? -8.317 -7.606 -3.886 1.00 85.06 93 THR A O 1
ATOM 770 N N . ASN A 1 94 ? -7.809 -5.722 -5.040 1.00 80.81 94 ASN A N 1
ATOM 771 C CA . ASN A 1 94 ? -8.361 -6.114 -6.329 1.00 80.81 94 ASN A CA 1
ATOM 772 C C . ASN A 1 94 ? -7.294 -6.830 -7.175 1.00 80.81 94 ASN A C 1
ATOM 774 O O . ASN A 1 94 ? -6.255 -7.258 -6.654 1.00 80.81 94 ASN A O 1
ATOM 778 N N . GLU A 1 95 ? -7.575 -7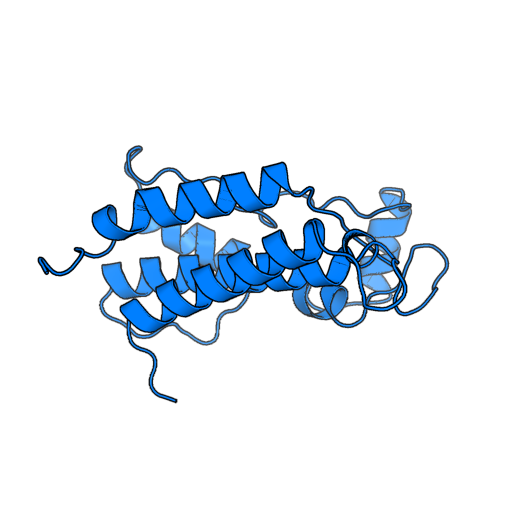.044 -8.458 1.00 77.88 95 GLU A N 1
ATOM 779 C CA . GLU A 1 95 ? -6.553 -7.496 -9.399 1.00 77.88 95 GLU A CA 1
ATOM 780 C C . GLU A 1 95 ? -5.468 -6.425 -9.517 1.00 77.88 95 GLU A C 1
ATOM 782 O O . GLU A 1 95 ? -5.759 -5.246 -9.703 1.00 77.88 95 GLU A O 1
ATOM 787 N N . VAL A 1 96 ? -4.217 -6.841 -9.326 1.00 84.69 96 VAL A N 1
ATOM 788 C CA . VAL A 1 96 ? -3.059 -5.983 -9.563 1.00 84.69 96 VAL A CA 1
ATOM 789 C C . VAL A 1 96 ? -2.763 -6.030 -11.051 1.00 84.69 96 VAL A C 1
ATOM 791 O O . VAL A 1 96 ? -2.752 -7.117 -11.631 1.00 84.69 96 VAL A O 1
ATOM 794 N N . GLU A 1 97 ? -2.528 -4.873 -11.655 1.00 87.19 97 GLU A N 1
ATOM 795 C CA . GLU A 1 97 ? -2.080 -4.796 -13.039 1.00 87.19 97 GLU A CA 1
ATOM 796 C C . GLU A 1 97 ? -0.671 -5.389 -13.165 1.00 87.19 97 GLU A C 1
ATOM 798 O O . GLU A 1 97 ? 0.256 -4.956 -12.480 1.00 87.19 97 GLU A O 1
ATOM 803 N N . TYR A 1 98 ? -0.521 -6.381 -14.046 1.00 91.19 98 TYR A N 1
ATOM 804 C CA . TYR A 1 98 ? 0.778 -6.937 -14.411 1.00 91.19 98 TYR A CA 1
ATOM 805 C C . TYR A 1 98 ? 1.240 -6.329 -15.740 1.00 91.19 98 TYR A C 1
ATOM 807 O O . TYR A 1 98 ? 0.685 -6.626 -16.800 1.00 91.19 98 TYR A O 1
ATOM 815 N N . LEU A 1 99 ? 2.263 -5.480 -15.690 1.00 91.62 99 LEU A N 1
ATOM 816 C CA . LEU A 1 99 ? 2.771 -4.735 -16.841 1.00 91.62 99 LEU A CA 1
ATOM 817 C C . LEU A 1 99 ? 3.320 -5.668 -17.919 1.00 91.62 99 LEU A C 1
ATOM 819 O O . LEU A 1 99 ? 4.276 -6.405 -17.694 1.00 91.62 99 LEU A O 1
ATOM 823 N N . GLY A 1 100 ? 2.744 -5.595 -19.117 1.00 90.75 100 GLY A N 1
ATOM 824 C CA . GLY A 1 100 ? 3.214 -6.382 -20.257 1.00 90.75 100 GLY A CA 1
ATOM 825 C C . GLY A 1 100 ? 2.855 -7.868 -20.192 1.00 90.75 100 GLY A C 1
ATOM 826 O O . GLY A 1 100 ? 3.444 -8.644 -20.944 1.00 90.75 100 GLY A O 1
ATOM 827 N N . PHE A 1 101 ? 1.906 -8.258 -19.332 1.00 93.50 101 PHE A N 1
ATOM 828 C CA . PHE A 1 101 ? 1.341 -9.606 -19.293 1.00 93.50 101 PHE A CA 1
ATOM 829 C C . PHE A 1 101 ? -0.112 -9.598 -19.784 1.00 93.50 101 PHE A C 1
ATOM 831 O O . PHE A 1 101 ? -0.932 -8.782 -19.366 1.00 93.50 101 PHE A O 1
ATOM 838 N N . SER A 1 102 ? -0.468 -10.569 -20.617 1.00 93.75 102 SER A N 1
ATOM 839 C CA . SER A 1 102 ? -1.857 -10.990 -20.814 1.00 93.75 102 SER A CA 1
ATOM 840 C C . SER A 1 102 ? -2.351 -11.820 -19.626 1.00 93.75 102 SER A C 1
ATOM 842 O O . SER A 1 102 ? -1.557 -12.399 -18.888 1.00 93.75 102 SER A O 1
ATOM 844 N N . GLN A 1 103 ? -3.668 -11.986 -19.478 1.00 91.94 103 GLN A N 1
ATOM 845 C CA . GLN A 1 103 ? -4.237 -12.787 -18.384 1.00 91.94 103 GLN A CA 1
ATOM 846 C C . GLN A 1 103 ? -3.663 -14.213 -18.312 1.00 91.94 103 GLN A C 1
ATOM 848 O O . GLN A 1 103 ? -3.343 -14.709 -17.232 1.00 91.94 103 GLN A O 1
ATOM 853 N N . LYS A 1 104 ? -3.472 -14.859 -19.469 1.00 94.00 104 LYS A N 1
ATOM 854 C CA . LYS A 1 104 ? -2.878 -16.200 -19.552 1.00 94.00 104 LYS A CA 1
ATOM 855 C C . LYS A 1 104 ? -1.421 -16.208 -19.077 1.00 94.00 104 LYS A C 1
ATOM 857 O O . LYS A 1 104 ? -1.002 -17.152 -18.409 1.00 94.00 104 LYS A O 1
ATOM 862 N N . GLU A 1 105 ? -0.656 -15.170 -19.404 1.00 94.19 105 GLU A N 1
ATOM 863 C CA . GLU A 1 105 ? 0.731 -15.024 -18.952 1.00 94.19 105 GLU A CA 1
ATOM 864 C C . GLU A 1 105 ? 0.802 -14.716 -17.456 1.00 94.19 105 GLU A C 1
ATOM 866 O O . GLU A 1 105 ? 1.666 -15.268 -16.788 1.00 94.19 105 GLU A O 1
ATOM 871 N N . ILE A 1 106 ? -0.132 -13.937 -16.895 1.00 92.25 106 ILE A N 1
ATOM 872 C CA . ILE A 1 106 ? -0.233 -13.717 -15.440 1.00 92.25 106 ILE A CA 1
ATOM 873 C C . ILE A 1 106 ? -0.461 -15.046 -14.714 1.00 92.25 106 ILE A C 1
ATOM 875 O O . ILE A 1 106 ? 0.180 -15.332 -13.701 1.00 92.25 106 ILE A O 1
ATOM 879 N N . GLU A 1 107 ? -1.391 -15.865 -15.206 1.00 92.69 107 GLU A N 1
ATOM 880 C CA . GLU A 1 107 ? -1.684 -17.175 -14.619 1.00 92.69 107 GLU A CA 1
ATOM 881 C C . GLU A 1 107 ? -0.484 -18.117 -14.683 1.00 92.69 107 GLU A C 1
ATOM 883 O O . GLU A 1 107 ? -0.215 -18.826 -13.712 1.00 92.69 107 GLU A O 1
ATOM 888 N N . GLN A 1 108 ? 0.240 -18.121 -15.804 1.00 93.31 108 GLN A N 1
ATOM 889 C CA . GLN A 1 108 ? 1.452 -18.920 -15.949 1.00 93.31 108 GLN A CA 1
ATOM 890 C C . GLN A 1 108 ? 2.575 -18.397 -15.045 1.00 93.31 108 GLN A C 1
ATOM 892 O O . GLN A 1 108 ? 3.157 -19.170 -14.291 1.00 93.31 108 GLN A O 1
ATOM 897 N N . HIS A 1 109 ? 2.792 -17.084 -15.013 1.00 91.81 109 HIS A N 1
ATOM 898 C CA . HIS A 1 109 ? 3.785 -16.435 -14.163 1.00 91.81 109 HIS A CA 1
ATOM 899 C C . HIS A 1 109 ? 3.575 -16.762 -12.679 1.00 91.81 109 HIS A C 1
ATOM 901 O O . HIS A 1 109 ? 4.519 -17.110 -11.975 1.00 91.81 109 HIS A O 1
ATOM 907 N N . LYS A 1 110 ? 2.325 -16.750 -12.198 1.00 90.50 110 LYS A N 1
ATOM 908 C CA . LYS A 1 110 ? 1.988 -17.146 -10.818 1.00 90.50 110 LYS A CA 1
ATOM 909 C C . LYS A 1 110 ? 2.277 -18.622 -10.517 1.00 90.50 110 LYS A C 1
ATOM 911 O O . LYS A 1 110 ? 2.488 -18.959 -9.353 1.00 90.50 110 LYS A O 1
ATOM 916 N N . LYS A 1 111 ? 2.257 -19.502 -11.526 1.00 93.00 111 LYS A N 1
ATOM 917 C CA . LYS A 1 111 ? 2.644 -20.917 -11.379 1.00 93.00 111 LYS A CA 1
ATOM 918 C C . LYS A 1 111 ? 4.160 -21.077 -11.354 1.00 93.00 111 LYS A C 1
ATOM 920 O O . LYS A 1 111 ? 4.659 -21.845 -10.538 1.00 93.00 111 LYS A O 1
ATOM 925 N N . ASP A 1 112 ? 4.862 -20.348 -12.217 1.00 92.25 112 ASP A N 1
ATOM 926 C CA . ASP A 1 112 ? 6.321 -20.412 -12.344 1.00 92.25 112 ASP A CA 1
ATOM 927 C C . ASP A 1 112 ? 7.024 -19.771 -11.136 1.00 92.25 112 ASP A C 1
ATOM 929 O O . ASP A 1 112 ? 8.056 -20.261 -10.675 1.00 92.25 112 ASP A O 1
ATOM 933 N N . PHE A 1 113 ? 6.418 -18.726 -10.566 1.00 90.50 113 PHE A N 1
ATOM 934 C CA . PHE A 1 113 ? 6.883 -18.018 -9.376 1.00 90.50 113 PHE A CA 1
ATOM 935 C C . PHE A 1 113 ? 5.820 -18.084 -8.267 1.00 90.50 113 PHE A C 1
ATOM 937 O O . PHE A 1 113 ? 5.146 -17.085 -7.989 1.00 90.50 113 PHE A O 1
ATOM 944 N N . PRO A 1 114 ? 5.656 -19.242 -7.592 1.00 90.56 114 PRO A N 1
ATOM 945 C CA . PRO A 1 114 ? 4.619 -19.467 -6.583 1.00 90.56 114 PRO A CA 1
ATOM 946 C C . PRO A 1 114 ? 4.987 -18.820 -5.236 1.00 90.56 114 PRO A C 1
ATOM 948 O O . PRO A 1 114 ? 4.993 -19.460 -4.185 1.00 90.56 114 PRO A O 1
ATOM 951 N N . MET A 1 115 ? 5.327 -17.535 -5.266 1.00 90.12 115 MET A N 1
ATOM 952 C CA . MET A 1 115 ? 5.689 -16.733 -4.104 1.00 90.12 115 MET A CA 1
ATOM 953 C C . MET A 1 115 ? 4.642 -15.646 -3.825 1.00 90.12 115 MET A C 1
ATOM 955 O O . MET A 1 115 ? 3.951 -15.199 -4.746 1.00 90.12 115 MET A O 1
ATOM 959 N N . PRO A 1 116 ? 4.521 -15.192 -2.562 1.00 89.31 116 PRO A N 1
ATOM 960 C CA . PRO A 1 116 ? 3.693 -14.046 -2.207 1.00 89.31 116 PRO A CA 1
ATOM 961 C C . PRO A 1 116 ? 4.003 -12.819 -3.065 1.00 89.31 116 PRO A C 1
ATOM 963 O O . PRO A 1 116 ? 5.159 -12.567 -3.396 1.00 89.31 116 PRO A O 1
ATOM 966 N N . PHE A 1 117 ? 2.973 -12.025 -3.361 1.00 89.00 117 PHE A N 1
ATOM 967 C CA . PHE A 1 117 ? 3.107 -10.833 -4.200 1.00 89.00 117 PHE A CA 1
ATOM 968 C C . PHE A 1 117 ? 4.166 -9.846 -3.676 1.00 89.00 117 PHE A C 1
ATOM 970 O O . PHE A 1 117 ? 4.949 -9.331 -4.459 1.00 89.00 117 PHE A O 1
ATOM 977 N N . GLU A 1 118 ? 4.277 -9.666 -2.356 1.00 90.19 118 GLU A N 1
ATOM 978 C CA . GLU A 1 118 ? 5.353 -8.881 -1.723 1.00 90.19 118 GLU A CA 1
ATOM 979 C C . GLU A 1 118 ? 6.757 -9.321 -2.180 1.00 90.19 118 GLU A C 1
ATOM 981 O O . GLU A 1 118 ? 7.607 -8.489 -2.486 1.00 90.19 118 GLU A O 1
ATOM 986 N N . LEU A 1 119 ? 7.010 -10.631 -2.263 1.00 90.94 119 LEU A N 1
ATOM 987 C CA . LEU A 1 119 ? 8.300 -11.139 -2.729 1.00 90.94 119 LEU A CA 1
ATOM 988 C C . LEU A 1 119 ? 8.482 -10.933 -4.233 1.00 90.94 119 LEU A C 1
ATOM 990 O O . LEU A 1 119 ? 9.602 -10.658 -4.655 1.00 90.94 119 LEU A O 1
ATOM 994 N N . GLN A 1 120 ? 7.401 -10.988 -5.016 1.00 92.75 120 GLN A N 1
ATOM 995 C CA . GLN A 1 120 ? 7.444 -10.653 -6.444 1.00 92.75 120 GLN A CA 1
ATOM 996 C C . GLN A 1 120 ? 7.809 -9.178 -6.661 1.00 92.75 120 GLN A C 1
ATOM 998 O O . GLN A 1 120 ? 8.507 -8.864 -7.613 1.00 92.75 120 GLN A O 1
ATOM 1003 N N . LEU A 1 121 ? 7.408 -8.269 -5.764 1.00 93.12 121 LEU A N 1
ATOM 1004 C CA . LEU A 1 121 ? 7.818 -6.861 -5.835 1.00 93.12 121 LEU A CA 1
ATOM 1005 C C . LEU A 1 121 ? 9.308 -6.659 -5.515 1.00 93.12 121 LEU A C 1
ATOM 1007 O O . LEU A 1 121 ? 9.925 -5.734 -6.039 1.00 93.12 121 LEU A O 1
ATOM 1011 N N . ARG A 1 122 ? 9.892 -7.509 -4.659 1.00 91.62 122 ARG A N 1
ATOM 1012 C CA . ARG A 1 122 ? 11.319 -7.448 -4.289 1.00 91.62 122 ARG A CA 1
ATOM 1013 C C . ARG A 1 122 ? 12.236 -8.118 -5.304 1.00 91.62 122 ARG A C 1
ATOM 1015 O O . ARG A 1 122 ? 13.352 -7.650 -5.499 1.00 91.62 122 ARG A O 1
ATOM 1022 N N . TYR A 1 123 ? 11.775 -9.208 -5.911 1.00 92.56 123 TYR A N 1
ATOM 1023 C CA . TYR A 1 123 ? 12.523 -10.004 -6.884 1.00 92.56 123 TYR A CA 1
ATOM 1024 C C . TYR A 1 123 ? 11.695 -10.173 -8.155 1.00 92.56 123 TYR A C 1
ATOM 1026 O O . TYR A 1 123 ? 11.221 -11.275 -8.450 1.00 92.56 123 TYR A O 1
ATOM 1034 N N . PRO A 1 124 ? 11.451 -9.076 -8.879 1.00 93.38 124 PRO A N 1
ATOM 1035 C CA . PRO A 1 124 ? 10.505 -9.108 -9.965 1.00 93.38 124 PRO A CA 1
ATOM 1036 C C . PRO A 1 124 ? 11.088 -9.801 -11.188 1.00 93.38 124 PRO A C 1
ATOM 1038 O O . PRO A 1 124 ? 12.277 -9.686 -11.497 1.00 93.38 124 PRO A O 1
ATOM 1041 N N . VAL A 1 125 ? 10.218 -10.517 -11.890 1.00 93.69 125 VAL A N 1
ATOM 1042 C CA . VAL A 1 125 ? 10.538 -11.159 -13.158 1.00 93.69 125 VAL A CA 1
ATOM 1043 C C . VAL A 1 125 ? 9.504 -10.704 -14.179 1.00 93.69 125 VAL A C 1
ATOM 1045 O O . VAL A 1 125 ? 8.310 -10.926 -13.989 1.00 93.69 125 VAL A O 1
ATOM 1048 N N . GLY A 1 126 ? 9.954 -10.028 -15.232 1.00 91.38 126 GLY A N 1
ATOM 1049 C CA . GLY A 1 126 ? 9.081 -9.496 -16.273 1.00 91.38 126 GLY A CA 1
ATOM 1050 C C . GLY A 1 126 ? 8.499 -10.586 -17.180 1.00 91.38 126 GLY A C 1
ATOM 1051 O O . GLY A 1 126 ? 8.770 -11.782 -17.016 1.00 91.38 126 GLY A O 1
ATOM 1052 N N . SER A 1 127 ? 7.666 -10.184 -18.140 1.00 88.81 127 SER A N 1
ATOM 1053 C CA . SER A 1 127 ? 6.864 -11.123 -18.935 1.00 88.81 127 SER A CA 1
ATOM 1054 C C . SER A 1 127 ? 7.675 -11.997 -19.885 1.00 88.81 127 SER A C 1
ATOM 1056 O O . SER A 1 127 ? 7.192 -13.057 -20.284 1.00 88.81 127 SER A O 1
ATOM 1058 N N . LYS A 1 128 ? 8.925 -11.631 -20.194 1.00 87.69 128 LYS A N 1
ATOM 1059 C CA . LYS A 1 128 ? 9.841 -12.462 -20.996 1.00 87.69 128 LYS A CA 1
ATOM 1060 C C . LYS A 1 128 ? 10.915 -13.146 -20.140 1.00 87.69 128 LYS A C 1
ATOM 1062 O O . LYS A 1 128 ? 11.879 -13.685 -20.683 1.00 87.69 128 LYS A O 1
ATOM 1067 N N . GLY A 1 129 ? 10.735 -13.181 -18.816 1.00 87.06 129 GLY A N 1
ATOM 1068 C CA . GLY A 1 129 ? 11.653 -13.837 -17.879 1.00 87.06 129 GLY A CA 1
ATOM 1069 C C . GLY A 1 129 ? 12.838 -12.971 -17.438 1.00 87.06 129 GLY A C 1
ATOM 1070 O O . GLY A 1 129 ? 13.734 -13.460 -16.747 1.00 87.06 129 GLY A O 1
ATOM 1071 N N . GLU A 1 130 ? 12.862 -11.697 -17.822 1.00 92.31 130 GLU A N 1
ATOM 1072 C CA . GLU A 1 130 ? 13.869 -10.726 -17.412 1.00 92.31 130 GLU A CA 1
ATOM 1073 C C . GLU A 1 130 ? 13.829 -10.472 -15.899 1.00 92.31 130 GLU A C 1
ATOM 1075 O O . GLU A 1 130 ? 12.793 -10.135 -15.329 1.00 92.31 130 GLU A O 1
ATOM 1080 N N . ARG A 1 131 ? 14.975 -10.636 -15.232 1.00 89.25 131 ARG A N 1
ATOM 1081 C CA . ARG A 1 131 ? 15.104 -10.305 -13.808 1.00 89.25 131 ARG A CA 1
ATOM 1082 C C . ARG A 1 131 ? 15.098 -8.793 -13.615 1.00 89.25 131 ARG A C 1
ATOM 1084 O O . ARG A 1 131 ? 15.481 -8.048 -14.514 1.00 89.25 131 ARG A O 1
ATOM 1091 N N . ASP A 1 132 ? 14.663 -8.369 -12.435 1.00 87.31 132 ASP A N 1
ATOM 1092 C CA . ASP A 1 132 ? 14.687 -6.977 -11.976 1.00 87.31 132 ASP A CA 1
ATOM 1093 C C . ASP A 1 132 ? 13.832 -6.018 -12.821 1.00 87.31 132 ASP A C 1
ATOM 1095 O O . ASP A 1 132 ? 13.957 -4.799 -12.724 1.00 87.31 132 ASP A O 1
ATOM 1099 N N . SER A 1 133 ? 12.916 -6.560 -13.627 1.00 90.06 133 SER A N 1
ATOM 1100 C CA . SER A 1 133 ? 12.044 -5.759 -14.483 1.00 90.06 133 SER A CA 1
ATOM 1101 C C . SER A 1 133 ? 10.692 -5.486 -13.822 1.00 90.06 133 SER A C 1
ATOM 1103 O O . SER A 1 133 ? 10.082 -6.414 -13.292 1.00 90.06 133 SER A O 1
ATOM 1105 N N . PRO A 1 134 ? 10.207 -4.230 -13.844 1.00 89.25 134 PRO A N 1
ATOM 1106 C CA . PRO A 1 134 ? 8.871 -3.830 -13.409 1.00 89.25 134 PRO A CA 1
ATOM 1107 C C . PRO A 1 134 ? 7.749 -4.818 -13.750 1.00 89.25 134 PRO A C 1
ATOM 1109 O O . PRO A 1 134 ? 7.558 -5.143 -14.917 1.00 89.25 134 PRO A O 1
ATOM 1112 N N . ILE A 1 135 ? 6.971 -5.248 -12.747 1.00 92.19 135 ILE A N 1
ATOM 1113 C CA . ILE A 1 135 ? 5.772 -6.079 -12.956 1.00 92.19 135 ILE A CA 1
ATOM 1114 C C . ILE A 1 135 ? 4.487 -5.310 -12.670 1.00 92.19 135 ILE A C 1
ATOM 1116 O O . ILE A 1 135 ? 3.443 -5.714 -13.145 1.00 92.19 135 ILE A O 1
ATOM 1120 N N . THR A 1 136 ? 4.532 -4.202 -11.930 1.00 93.94 136 THR A N 1
ATOM 1121 C CA . THR A 1 136 ? 3.364 -3.354 -11.638 1.00 93.94 136 THR A CA 1
ATOM 1122 C C . THR A 1 136 ? 3.794 -1.892 -11.563 1.00 93.94 136 THR A C 1
ATOM 1124 O O . THR A 1 136 ? 4.968 -1.590 -11.326 1.00 93.94 136 THR A O 1
ATOM 1127 N N . LYS A 1 137 ? 2.843 -0.965 -11.713 1.00 92.69 137 LYS A N 1
ATOM 1128 C CA . LYS A 1 137 ? 3.071 0.470 -11.510 1.00 92.69 137 LYS A CA 1
ATOM 1129 C C . LYS A 1 137 ? 1.939 1.103 -10.713 1.00 92.69 137 LYS A C 1
ATOM 1131 O O . LYS A 1 137 ? 0.787 0.723 -10.861 1.00 92.69 137 LYS A O 1
ATOM 1136 N N . TYR A 1 138 ? 2.309 2.067 -9.878 1.00 93.94 138 TYR A N 1
ATOM 1137 C CA . TYR A 1 138 ? 1.397 2.989 -9.214 1.00 93.94 138 TYR A CA 1
ATOM 1138 C C . TYR A 1 138 ? 1.916 4.394 -9.492 1.00 93.94 138 TYR A C 1
ATOM 1140 O O . TYR A 1 138 ? 3.061 4.704 -9.152 1.00 93.94 138 TYR A O 1
ATOM 1148 N N . ASP A 1 139 ? 1.108 5.208 -10.165 1.00 93.19 139 ASP A N 1
ATOM 1149 C CA . ASP A 1 139 ? 1.470 6.589 -10.467 1.00 93.19 139 ASP A CA 1
ATOM 1150 C C . ASP A 1 139 ? 1.491 7.446 -9.199 1.00 93.19 139 ASP A C 1
ATOM 1152 O O . ASP A 1 139 ? 0.841 7.138 -8.198 1.00 93.19 139 ASP A O 1
ATOM 1156 N N . THR A 1 140 ? 2.245 8.540 -9.257 1.00 96.19 140 THR A N 1
ATOM 1157 C CA . THR A 1 140 ? 2.434 9.471 -8.140 1.00 96.19 140 THR A CA 1
ATOM 1158 C C . THR A 1 140 ? 1.112 9.942 -7.539 1.00 96.19 140 THR A C 1
ATOM 1160 O O . THR A 1 140 ? 0.951 9.857 -6.326 1.00 96.19 140 THR A O 1
ATOM 1163 N N . ASP A 1 141 ? 0.151 10.346 -8.372 1.00 96.69 141 ASP A N 1
ATOM 1164 C CA . ASP A 1 141 ? -1.157 10.835 -7.920 1.00 96.69 141 ASP A CA 1
ATOM 1165 C C . ASP A 1 141 ? -1.903 9.775 -7.093 1.00 96.69 141 ASP A C 1
ATOM 1167 O O . ASP A 1 141 ? -2.577 10.085 -6.113 1.00 96.69 141 ASP A O 1
ATOM 1171 N N . LEU A 1 142 ? -1.738 8.495 -7.444 1.00 95.38 142 LEU A N 1
ATOM 1172 C CA . LEU A 1 142 ? -2.343 7.386 -6.712 1.00 95.38 142 LEU A CA 1
ATOM 1173 C C . LEU A 1 142 ? -1.628 7.130 -5.374 1.00 95.38 142 LEU A C 1
ATOM 1175 O O . LEU A 1 142 ? -2.278 6.821 -4.376 1.00 95.38 142 LEU A O 1
ATOM 1179 N N . LEU A 1 143 ? -0.300 7.287 -5.326 1.00 97.38 143 LEU A N 1
ATOM 1180 C CA . LEU A 1 143 ? 0.466 7.216 -4.075 1.00 97.38 143 LEU A CA 1
ATOM 1181 C C . LEU A 1 143 ? 0.054 8.331 -3.103 1.00 97.38 143 LEU A C 1
ATOM 1183 O O . LEU A 1 143 ? -0.174 8.063 -1.921 1.00 97.38 143 LEU A O 1
ATOM 1187 N N . GLU A 1 144 ? -0.078 9.560 -3.604 1.00 98.06 144 GLU A N 1
ATOM 1188 C CA . GLU A 1 144 ? -0.536 10.719 -2.831 1.00 98.06 144 GLU A CA 1
ATOM 1189 C C . GLU A 1 144 ? -1.973 10.532 -2.345 1.00 98.06 144 GLU A C 1
ATOM 1191 O O . GLU A 1 144 ? -2.252 10.728 -1.162 1.00 98.06 144 GLU A O 1
ATOM 1196 N N . HIS A 1 145 ? -2.858 10.027 -3.207 1.00 97.38 145 HIS A N 1
ATOM 1197 C CA . HIS A 1 145 ? -4.229 9.698 -2.836 1.00 97.38 145 HIS A CA 1
ATOM 1198 C C . HIS A 1 145 ? -4.304 8.727 -1.642 1.00 97.38 145 HIS A C 1
ATOM 1200 O O . HIS A 1 145 ? -5.075 8.944 -0.701 1.00 97.38 145 HIS A O 1
ATOM 1206 N N . TYR A 1 146 ? -3.488 7.667 -1.626 1.00 97.81 146 TYR A N 1
ATOM 1207 C CA . TYR A 1 146 ? -3.435 6.761 -0.473 1.00 97.81 146 TYR A CA 1
ATOM 1208 C C . TYR A 1 146 ? -2.864 7.434 0.780 1.00 97.81 146 TYR A C 1
ATOM 1210 O O . TYR A 1 146 ? -3.338 7.168 1.888 1.00 97.81 146 TYR A O 1
ATOM 1218 N N . GLN A 1 147 ? -1.888 8.333 0.630 1.00 97.75 147 GLN A N 1
ATOM 1219 C CA . GLN A 1 147 ? -1.311 9.066 1.757 1.00 97.75 147 GLN A CA 1
ATOM 1220 C C . GLN A 1 147 ? -2.356 9.963 2.420 1.00 97.75 147 GLN A C 1
ATOM 1222 O O . GLN A 1 147 ? -2.513 9.926 3.644 1.00 97.75 147 GLN A O 1
ATOM 1227 N N . GLU A 1 148 ? -3.113 10.711 1.622 1.00 97.38 148 GLU A N 1
ATOM 1228 C CA . GLU A 1 148 ? -4.206 11.558 2.096 1.00 97.38 148 GLU A CA 1
ATOM 1229 C C . GLU A 1 148 ? -5.267 10.745 2.845 1.00 97.38 148 GLU A C 1
ATOM 1231 O O . GLU A 1 148 ? -5.679 11.128 3.946 1.00 97.38 148 GLU A O 1
ATOM 1236 N N . GLN A 1 149 ? -5.669 9.588 2.304 1.00 96.88 149 GLN A N 1
ATOM 1237 C CA . GLN A 1 149 ? -6.613 8.689 2.974 1.00 96.88 149 GLN A CA 1
ATOM 1238 C C . GLN A 1 149 ? -6.087 8.212 4.337 1.00 96.88 149 GLN A C 1
ATOM 1240 O O . GLN A 1 149 ? -6.815 8.270 5.336 1.00 96.88 149 GLN A O 1
ATOM 1245 N N . PHE A 1 150 ? -4.824 7.777 4.407 1.00 97.44 150 PHE A N 1
ATOM 1246 C CA . PHE A 1 150 ? -4.220 7.292 5.653 1.00 97.44 150 PHE A CA 1
ATOM 1247 C C . PHE A 1 150 ? -4.151 8.402 6.708 1.00 97.44 150 PHE A C 1
ATOM 1249 O O . PHE A 1 150 ? -4.521 8.181 7.865 1.00 97.44 150 PHE A O 1
ATOM 1256 N N . LEU A 1 151 ? -3.740 9.609 6.311 1.00 96.62 151 LEU A N 1
ATOM 1257 C CA . LEU A 1 151 ? -3.664 10.776 7.193 1.00 96.62 151 LEU A CA 1
ATOM 1258 C C . LEU A 1 151 ? -5.046 11.197 7.707 1.00 96.62 151 LEU A C 1
ATOM 1260 O O . LEU A 1 151 ? -5.210 11.410 8.911 1.00 96.62 151 LEU A O 1
ATOM 1264 N N . LYS A 1 152 ? -6.057 11.245 6.831 1.00 95.88 152 LYS A N 1
ATOM 1265 C CA . LYS A 1 152 ? -7.438 11.612 7.187 1.00 95.88 152 LYS A CA 1
ATOM 1266 C C . LYS A 1 152 ? -8.032 10.696 8.259 1.00 95.88 152 LYS A C 1
ATOM 1268 O O . LYS A 1 152 ? -8.812 11.150 9.102 1.00 95.88 152 LYS A O 1
ATOM 1273 N N . LEU A 1 153 ? -7.677 9.413 8.230 1.00 96.62 153 LEU A N 1
ATOM 1274 C CA . LEU A 1 153 ? -8.206 8.412 9.154 1.00 96.62 153 LEU A CA 1
ATOM 1275 C C . LEU A 1 153 ? -7.399 8.274 10.447 1.00 96.62 153 LEU A C 1
ATOM 1277 O O . LEU A 1 153 ? -7.941 7.754 11.424 1.00 96.62 153 LEU A O 1
ATOM 1281 N N . ARG A 1 154 ? -6.157 8.772 10.503 1.00 94.81 154 ARG A N 1
ATOM 1282 C CA . ARG A 1 154 ? -5.263 8.618 11.664 1.00 94.81 154 ARG A CA 1
ATOM 1283 C C . ARG A 1 154 ? -5.933 9.004 12.981 1.00 94.81 154 ARG A C 1
ATOM 1285 O O . ARG A 1 154 ? -6.111 8.132 13.827 1.00 94.81 154 ARG A O 1
ATOM 1292 N N . CYS A 1 155 ? -6.359 10.266 13.129 1.00 93.81 155 CYS A N 1
ATOM 1293 C CA . CYS A 1 155 ? -6.956 10.749 14.384 1.00 93.81 155 CYS A CA 1
ATOM 1294 C C . CYS A 1 155 ? -8.339 10.131 14.655 1.00 9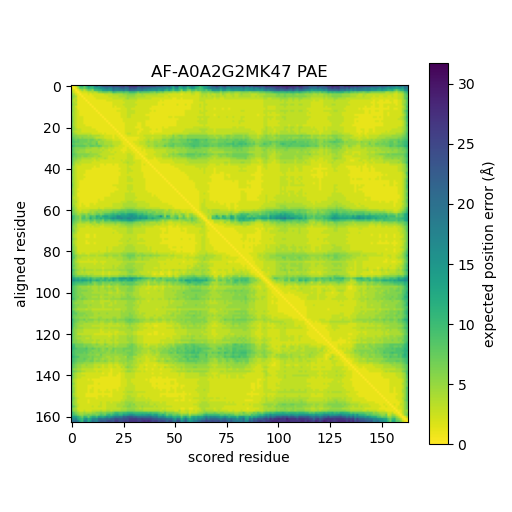3.81 155 CYS A C 1
ATOM 1296 O O . CYS A 1 155 ? -8.783 10.089 15.799 1.00 93.81 155 CYS A O 1
ATOM 1298 N N . GLN A 1 156 ? -9.034 9.659 13.614 1.00 94.31 156 GLN A N 1
ATOM 1299 C CA . GLN A 1 156 ? -10.348 9.026 13.760 1.00 94.31 156 GLN A CA 1
ATOM 1300 C C . GLN A 1 156 ? -10.244 7.597 14.307 1.00 94.31 156 GLN A C 1
ATOM 1302 O O . GLN A 1 156 ? -11.186 7.104 14.937 1.00 94.31 156 GLN A O 1
ATOM 1307 N N . ILE A 1 157 ? -9.131 6.920 14.011 1.00 95.56 157 ILE A N 1
ATOM 1308 C CA . ILE A 1 157 ? -8.839 5.547 14.426 1.00 95.56 157 ILE A CA 1
ATOM 1309 C C . ILE A 1 157 ? -8.142 5.524 15.786 1.00 95.56 157 ILE A C 1
ATOM 1311 O O . ILE A 1 157 ? -8.522 4.741 16.655 1.00 95.56 157 ILE A O 1
ATOM 1315 N N . HIS A 1 158 ? -7.135 6.375 15.971 1.00 92.88 158 HIS A N 1
ATOM 1316 C CA . HIS A 1 158 ? -6.382 6.489 17.211 1.00 92.88 158 HIS A CA 1
ATOM 1317 C C . HIS A 1 158 ? -6.207 7.973 17.543 1.00 92.88 158 HIS A C 1
ATOM 1319 O O . HIS A 1 158 ? -5.611 8.686 16.729 1.00 92.88 158 HIS A O 1
ATOM 1325 N N . PRO A 1 159 ? -6.734 8.452 18.688 1.00 88.94 159 PRO A N 1
ATOM 1326 C CA . PRO A 1 159 ? -6.690 9.863 19.038 1.00 88.94 159 PRO A CA 1
ATOM 1327 C C . PRO A 1 159 ? -5.285 10.437 18.902 1.00 88.94 159 PRO A C 1
ATOM 1329 O O . PRO A 1 159 ? -4.302 9.878 19.385 1.00 88.94 159 PRO A O 1
ATOM 1332 N N . CYS A 1 160 ? -5.207 11.566 18.215 1.00 86.50 160 CYS A N 1
ATOM 1333 C CA . CYS A 1 160 ? -4.010 12.381 18.197 1.00 86.50 160 CYS A CA 1
ATOM 1334 C C . CYS A 1 160 ? -3.823 12.953 19.600 1.00 86.50 160 CYS A C 1
ATOM 1336 O O . CYS A 1 160 ? -4.778 13.500 20.146 1.00 86.50 160 CYS A O 1
ATOM 1338 N N . GLN A 1 161 ? -2.638 12.795 20.194 1.00 74.50 161 GLN A N 1
ATOM 1339 C CA . GLN A 1 161 ? -2.329 13.497 21.438 1.00 74.50 161 GLN A CA 1
ATOM 1340 C C . GLN A 1 161 ? -2.517 14.999 21.192 1.00 74.50 161 GLN A C 1
ATOM 1342 O O . GLN A 1 161 ? -2.049 15.513 20.171 1.00 74.50 161 GLN A O 1
ATOM 1347 N N . GLU A 1 162 ? -3.247 15.672 22.081 1.00 57.94 162 GLU A N 1
ATOM 1348 C CA . GLU A 1 162 ? -3.242 17.132 22.118 1.00 57.94 162 GLU A CA 1
ATOM 1349 C C . GLU A 1 162 ? -1.810 17.554 22.458 1.00 57.94 162 GLU A C 1
ATOM 1351 O O . GLU A 1 162 ? -1.250 17.092 23.453 1.00 57.94 162 GLU A O 1
ATOM 1356 N N . VAL A 1 163 ? -1.196 18.325 21.559 1.00 47.44 163 VAL A N 1
ATOM 1357 C CA . VAL A 1 163 ? 0.133 18.916 21.766 1.00 47.44 163 VAL A CA 1
ATOM 1358 C C . VAL A 1 163 ? -0.001 20.118 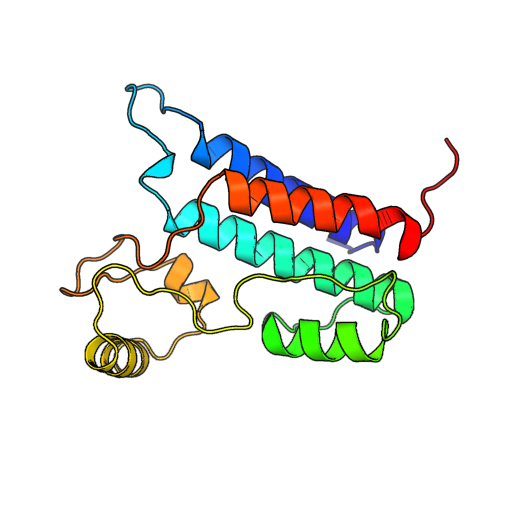22.683 1.00 47.44 163 VAL A C 1
ATOM 1360 O O . VAL A 1 163 ? -0.917 20.931 22.422 1.00 47.44 163 VAL A O 1
#

Foldseek 3Di:
DDDDLVNLQVLLLVLLVVLLCQCQDADPVRHRSVQLFLSSVLSLLSSLQSLLQSLLCLQPVDHGDPDSDSLVSVVSNCVSPVDPLLDDDGPPNDDFQFPPDDPVLVVVVCVVVVDPVSVCSVFPAHSVRDTSHDGGHDHSVRSVVRSVSSVSCVCVRHNDPDD

Mean predicted aligned error: 4.11 Å

pLDDT: mean 92.14, std 7.8, range [47.44, 98.44]

Radius of gyration: 16.83 Å; Cα contacts (8 Å, |Δi|>4): 192; chains: 1; bounding box: 42×40×43 Å

Secondary structure (DSSP, 8-state):
----HHHHHHHHHHHHHHHHHHHH-B-TTS-BGGG-HHHHHHHHHHHHHHHHHHHHHHHH-SPPPS---HHHHHHHHHHH--SGGG----TTSSPPP-TT--HHHHHHHHHHS-S-HHHHHHS-B-TTS-BT-------HHHHHHHHHHHHHHHHHHSPPPP-